Protein AF-A0A7S2JMA6-F1 (afdb_monomer_lite)

Organism: NCBI:txid77922

Secondary structure (DSSP, 8-state):
--PPP--------------HHHHHHHHS-HHHHHHHHHHSTT--GGG-TT--HHHHHHHHHHHS--------EE-PPPSEES-EEEEETTEEEEEEEEETT-TT--EEEEEEEETTTTEEEESS--S--

Radius of gyration: 26.28 Å; chains: 1; bounding box: 48×72×76 Å

Sequence (129 aa):
FIRPLGRRKRRSQRDNQVSPAMAGWNELPEDLTVFILKRLESYDLSKLKYVSRRWRRLAQLAETRYFFPVDCSGQGPSPRTGHTVTACGDEILVFGGSPSHSFSTYLDDTYVLDTMNLLQYVGERRPFR

Foldseek 3Di:
DDDDDDPPPDPPPPPPPPDPVCVVVVVDDLVVLLVVLLVPPDDPPVPPPDDDPSNVVSNVVNVDDDDDDDDADEDADAAFPPWDWDDDVQKIKIAWGGHPVDRPDIGGWIKIQRNVRSYIDTDPDDPDD

pLDDT: mean 72.98, std 18.24, range [33.75, 96.81]

Structure (mmCIF, N/CA/C/O backbone):
data_AF-A0A7S2JMA6-F1
#
_entry.id   AF-A0A7S2JMA6-F1
#
loop_
_atom_site.group_PDB
_atom_site.id
_atom_site.type_symbol
_atom_site.label_atom_id
_atom_site.label_alt_id
_atom_site.label_comp_id
_atom_site.label_asym_id
_atom_site.label_entity_id
_atom_site.label_seq_id
_atom_site.pdbx_PDB_ins_code
_atom_site.Cartn_x
_atom_site.Cartn_y
_atom_site.Cartn_z
_atom_site.occupancy
_atom_site.B_iso_or_equiv
_atom_site.auth_seq_id
_atom_site.auth_comp_id
_atom_site.auth_asym_id
_atom_site.auth_atom_id
_atom_site.pdbx_PDB_model_num
ATOM 1 N N . PHE A 1 1 ? -20.828 49.882 60.764 1.00 41.25 1 PHE A N 1
ATOM 2 C CA . PHE A 1 1 ? -19.851 49.122 59.958 1.00 41.25 1 PHE A CA 1
ATOM 3 C C . PHE A 1 1 ? -19.813 47.667 60.413 1.00 41.25 1 PHE A C 1
ATOM 5 O O . PHE A 1 1 ? -19.004 47.352 61.265 1.00 41.25 1 PHE A O 1
ATOM 12 N N . ILE A 1 2 ? -20.669 46.785 59.881 1.00 35.78 2 ILE A N 1
ATOM 13 C CA . ILE A 1 2 ? -20.471 45.321 59.929 1.00 35.78 2 ILE A CA 1
ATOM 14 C C . ILE A 1 2 ? -21.114 44.751 58.652 1.00 35.78 2 ILE A C 1
ATOM 16 O O . ILE A 1 2 ? -22.317 44.895 58.454 1.00 35.78 2 ILE A O 1
ATOM 20 N N . ARG A 1 3 ? -20.315 44.173 57.745 1.00 33.75 3 ARG A N 1
ATOM 21 C CA . ARG A 1 3 ? -20.798 43.440 56.558 1.00 33.75 3 ARG A CA 1
ATOM 22 C C . ARG A 1 3 ? -20.973 41.958 56.926 1.00 33.75 3 ARG A C 1
ATOM 24 O O . ARG A 1 3 ? -20.043 41.414 57.521 1.00 33.75 3 ARG A O 1
ATOM 31 N N . PRO A 1 4 ? -22.061 41.265 56.542 1.00 37.56 4 PRO A N 1
ATOM 32 C CA . PRO A 1 4 ? -22.117 39.817 56.665 1.00 37.56 4 PRO A CA 1
ATOM 33 C C . PRO A 1 4 ? -21.343 39.133 55.529 1.00 37.56 4 PRO A C 1
ATOM 35 O O . PRO A 1 4 ? -21.361 39.556 54.372 1.00 37.56 4 PRO A O 1
ATOM 38 N N . LEU A 1 5 ? -20.655 38.060 55.911 1.00 43.97 5 LEU A N 1
ATOM 39 C CA . LEU A 1 5 ? -19.811 37.193 55.096 1.00 43.97 5 LEU A CA 1
ATOM 40 C C . LEU A 1 5 ? -20.571 36.582 53.909 1.00 43.97 5 LEU A C 1
ATOM 42 O O . LEU A 1 5 ? -21.618 35.953 54.062 1.00 43.97 5 LEU A O 1
ATOM 46 N N . GLY A 1 6 ? -19.992 36.717 52.715 1.00 40.34 6 GLY A N 1
ATOM 47 C CA . GLY A 1 6 ? -20.483 36.077 51.502 1.00 40.34 6 GLY A CA 1
ATOM 48 C C . GLY A 1 6 ? -20.409 34.552 51.597 1.00 40.34 6 GLY A C 1
ATOM 49 O O . GLY A 1 6 ? -19.328 33.965 51.570 1.00 40.34 6 GLY A O 1
ATOM 50 N N . ARG A 1 7 ? -21.570 33.890 51.619 1.00 47.53 7 ARG A N 1
ATOM 51 C CA . ARG A 1 7 ? -21.691 32.465 51.284 1.00 47.53 7 ARG A CA 1
ATOM 52 C C . ARG A 1 7 ? -21.409 32.287 49.791 1.00 47.53 7 ARG A C 1
ATOM 54 O O . ARG A 1 7 ? -22.311 32.339 48.957 1.00 47.53 7 ARG A O 1
ATOM 61 N N . ARG A 1 8 ? -20.143 32.057 49.440 1.00 43.00 8 ARG A N 1
ATOM 62 C CA . ARG A 1 8 ? -19.762 31.567 48.110 1.00 43.00 8 ARG A CA 1
ATOM 63 C C . ARG A 1 8 ? -20.261 30.122 47.998 1.00 43.00 8 ARG A C 1
ATOM 65 O O . ARG A 1 8 ? -19.711 29.221 48.626 1.00 43.00 8 ARG A O 1
ATOM 72 N N . LYS A 1 9 ? -21.346 29.916 47.241 1.00 45.22 9 LYS A N 1
ATOM 73 C CA . LYS A 1 9 ? -21.857 28.590 46.864 1.00 45.22 9 LYS A CA 1
ATOM 74 C C . LYS A 1 9 ? -20.690 27.762 46.321 1.00 45.22 9 LYS A C 1
ATOM 76 O O . LYS A 1 9 ? -20.123 28.113 45.287 1.00 45.22 9 LYS A O 1
ATOM 81 N N . ARG A 1 10 ? -20.342 26.674 47.018 1.00 38.34 10 ARG A N 1
ATOM 82 C CA . ARG A 1 10 ? -19.492 25.615 46.468 1.00 38.34 10 ARG A CA 1
ATOM 83 C C . ARG A 1 10 ? -20.134 25.180 45.158 1.00 38.34 10 ARG A C 1
ATOM 85 O O . ARG A 1 10 ? -21.269 24.708 45.140 1.00 38.34 10 ARG A O 1
ATOM 92 N N . ARG A 1 11 ? -19.428 25.434 44.058 1.00 37.41 11 ARG A N 1
ATOM 93 C CA . ARG A 1 11 ? -19.770 24.922 42.737 1.00 37.41 11 ARG A CA 1
ATOM 94 C C . ARG A 1 11 ? -19.800 23.405 42.904 1.00 37.41 11 ARG A C 1
ATOM 96 O O . ARG A 1 11 ? -18.765 22.812 43.182 1.00 37.41 11 ARG A O 1
ATOM 103 N N . SER A 1 12 ? -20.995 22.821 42.852 1.00 41.09 12 SER A N 1
ATOM 104 C CA . SER A 1 12 ? -21.170 21.377 42.756 1.00 41.09 12 SER A CA 1
ATOM 105 C C . SER A 1 12 ? -20.364 20.938 41.541 1.00 41.09 12 SER A C 1
ATOM 107 O O . SER A 1 12 ? -20.699 21.258 40.398 1.00 41.09 12 SER A O 1
ATOM 109 N N . GLN A 1 13 ? -19.235 20.302 41.833 1.00 41.66 13 GLN A N 1
ATOM 110 C CA . GLN A 1 13 ? -18.473 19.490 40.913 1.00 41.66 13 GLN A CA 1
ATOM 111 C C . GLN A 1 13 ? -19.434 18.358 40.546 1.00 41.66 13 GLN A C 1
ATOM 113 O O . GLN A 1 13 ? -19.592 17.383 41.271 1.00 41.66 13 GLN A O 1
ATOM 118 N N . ARG A 1 14 ? -20.231 18.573 39.494 1.00 39.41 14 ARG A N 1
ATOM 119 C CA . ARG A 1 14 ? -20.851 17.463 38.784 1.00 39.41 14 ARG A CA 1
ATOM 120 C C . ARG A 1 14 ? -19.687 16.777 38.106 1.00 39.41 14 ARG A C 1
ATOM 122 O O . ARG A 1 14 ? -19.277 17.182 37.020 1.00 39.41 14 ARG A O 1
ATOM 129 N N . ASP A 1 15 ? -19.105 15.832 38.830 1.00 41.16 15 ASP A N 1
ATOM 130 C CA . ASP A 1 15 ? -18.177 14.872 38.280 1.00 41.16 15 ASP A CA 1
ATOM 131 C C . ASP A 1 15 ? -18.897 14.224 37.103 1.00 41.16 15 ASP A C 1
ATOM 133 O O . ASP A 1 15 ? -19.846 13.456 37.257 1.00 41.16 15 ASP A O 1
ATOM 137 N N . ASN A 1 16 ? -18.480 14.619 35.903 1.00 46.97 16 ASN A N 1
ATOM 138 C CA . ASN A 1 16 ? -18.741 13.875 34.688 1.00 46.97 16 ASN A CA 1
ATOM 139 C C . ASN A 1 16 ? -17.945 12.577 34.848 1.00 46.97 16 ASN A C 1
ATOM 141 O O . ASN A 1 16 ? -16.835 12.449 34.332 1.00 46.97 16 ASN A O 1
ATOM 145 N N . GLN A 1 17 ? -18.468 11.647 35.648 1.00 49.38 17 GLN A N 1
ATOM 146 C CA . GLN A 1 17 ? -17.935 10.300 35.720 1.00 49.38 17 GLN A CA 1
ATOM 147 C C . GLN A 1 17 ? -18.233 9.655 34.372 1.00 49.38 17 GLN A C 1
ATOM 149 O O . GLN A 1 17 ? -19.307 9.109 34.126 1.00 49.38 17 GLN A O 1
ATOM 154 N N . VAL A 1 18 ? -17.288 9.818 33.449 1.00 53.06 18 VAL A N 1
ATOM 155 C CA . VAL A 1 18 ? -17.217 9.024 32.231 1.00 53.06 18 VAL A CA 1
ATOM 156 C C . VAL A 1 18 ? -17.177 7.577 32.704 1.00 53.06 18 VAL A C 1
ATOM 158 O O . VAL A 1 18 ? -16.300 7.216 33.486 1.00 53.06 18 VAL A O 1
ATOM 161 N N . SER A 1 19 ? -18.168 6.773 32.307 1.00 55.06 19 SER A N 1
ATOM 162 C CA . SER A 1 19 ? -18.249 5.377 32.743 1.00 55.06 19 SER A CA 1
ATOM 163 C C . SER A 1 19 ? -16.910 4.675 32.465 1.00 55.06 19 SER A C 1
ATOM 165 O O . SER A 1 19 ? -16.343 4.933 31.399 1.00 55.06 19 SER A O 1
ATOM 167 N N . PRO A 1 20 ? -16.429 3.768 33.333 1.00 55.25 20 PRO A N 1
ATOM 168 C CA . PRO A 1 20 ? -15.135 3.100 33.159 1.00 55.25 20 PRO A CA 1
ATOM 169 C C . PRO A 1 20 ? -14.977 2.429 31.788 1.00 55.25 20 PRO A C 1
ATOM 171 O O . PRO A 1 20 ? -13.901 2.453 31.203 1.00 55.25 20 PRO A O 1
ATOM 174 N N . ALA A 1 21 ? -16.080 1.926 31.222 1.00 55.91 21 ALA A N 1
ATOM 175 C CA . ALA A 1 21 ? -16.108 1.364 29.876 1.00 55.91 21 ALA A CA 1
ATOM 176 C C . ALA A 1 21 ? -15.681 2.376 28.798 1.00 55.91 21 ALA A C 1
ATOM 178 O O . ALA A 1 21 ? -14.953 2.019 27.884 1.00 55.91 21 ALA A O 1
ATOM 179 N N . MET A 1 22 ? -16.084 3.646 28.915 1.00 52.56 22 MET A N 1
ATOM 180 C CA . MET A 1 22 ? -15.760 4.722 27.968 1.00 52.56 22 MET A CA 1
ATOM 181 C C . MET A 1 22 ? -14.338 5.286 28.126 1.00 52.56 22 MET A C 1
ATOM 183 O O . MET A 1 22 ? -13.902 6.040 27.255 1.00 52.56 22 MET A O 1
ATOM 187 N N . ALA A 1 23 ? -13.617 4.951 29.203 1.00 60.25 23 ALA A N 1
ATOM 188 C CA . ALA A 1 23 ? -12.231 5.382 29.387 1.00 60.25 23 ALA A CA 1
ATOM 189 C C . ALA A 1 23 ? -11.314 4.739 28.334 1.00 60.25 23 ALA A C 1
ATOM 191 O O . ALA A 1 23 ? -10.668 5.465 27.582 1.00 60.25 23 ALA A O 1
ATOM 192 N N . GLY A 1 24 ? -11.384 3.412 28.165 1.00 66.06 24 G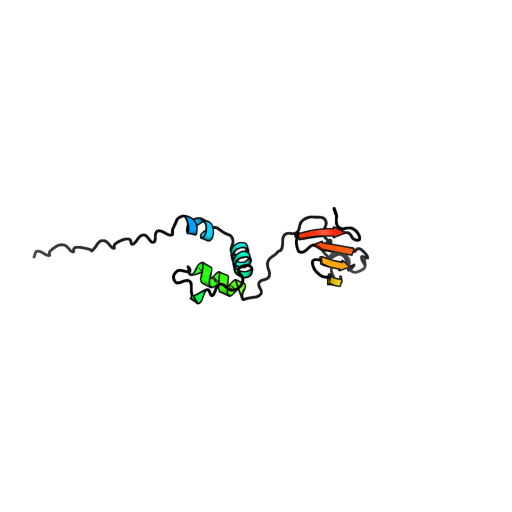LY A N 1
ATOM 193 C CA . GLY A 1 24 ? -10.576 2.696 27.166 1.00 66.06 24 GLY A CA 1
ATOM 194 C C . GLY A 1 24 ? -10.872 3.122 25.722 1.00 66.06 24 GLY A C 1
ATOM 195 O O . GLY A 1 24 ? -9.972 3.255 24.900 1.00 66.06 24 GLY A O 1
ATOM 196 N N . TRP A 1 25 ? -12.127 3.462 25.420 1.00 64.94 25 TRP A N 1
ATOM 197 C CA . TRP A 1 25 ? -12.523 4.008 24.116 1.00 64.94 25 TRP A CA 1
ATOM 198 C C . TRP A 1 25 ? -11.896 5.378 23.813 1.00 64.94 25 TRP A C 1
ATOM 200 O O . TRP A 1 25 ? -11.674 5.714 22.651 1.00 64.94 25 TRP A O 1
ATOM 210 N N . ASN A 1 26 ? -11.602 6.184 24.838 1.00 69.00 26 ASN A N 1
ATOM 211 C CA . ASN A 1 26 ? -10.935 7.473 24.658 1.00 69.00 26 ASN A CA 1
ATOM 212 C C . ASN A 1 26 ? -9.406 7.355 24.542 1.00 69.00 26 ASN A C 1
ATOM 214 O O . ASN A 1 26 ? -8.778 8.338 24.153 1.00 69.00 26 ASN A O 1
ATOM 218 N N . GLU A 1 27 ? -8.833 6.187 24.826 1.00 75.06 27 GLU A N 1
ATOM 219 C CA . GLU A 1 27 ? -7.393 5.910 24.729 1.00 75.06 27 GLU A CA 1
ATOM 220 C C . GLU A 1 27 ? -6.995 5.314 23.370 1.00 75.06 27 GLU A C 1
ATOM 222 O O . GLU A 1 27 ? -5.824 5.358 23.000 1.00 75.06 27 GLU A O 1
ATOM 227 N N . LEU A 1 28 ? -7.961 4.816 22.589 1.00 75.50 28 LEU A N 1
ATOM 228 C CA . LEU A 1 28 ? -7.702 4.299 21.246 1.00 75.50 28 LEU A CA 1
ATOM 229 C C . LEU A 1 28 ? -7.159 5.394 20.310 1.00 75.50 28 LEU A C 1
ATOM 231 O O . LEU A 1 28 ? -7.728 6.494 20.277 1.00 75.50 28 LEU A O 1
ATOM 235 N N . PRO A 1 29 ? -6.125 5.094 19.502 1.00 79.00 29 PRO A N 1
ATOM 236 C CA . PRO A 1 29 ? -5.704 5.915 18.371 1.00 79.00 29 PRO A CA 1
ATOM 237 C C . PRO A 1 29 ? -6.867 6.309 17.437 1.00 79.00 29 PRO A C 1
ATOM 239 O O . PRO A 1 29 ? -7.880 5.609 17.316 1.00 79.00 29 PRO A O 1
ATOM 242 N N . GLU A 1 30 ? -6.763 7.491 16.820 1.00 72.88 30 GLU A N 1
ATOM 243 C CA . GLU A 1 30 ? -7.842 8.072 16.004 1.00 72.88 30 GLU A CA 1
ATOM 244 C C . GLU A 1 30 ? -8.154 7.241 14.750 1.00 72.88 30 GLU A C 1
ATOM 246 O O . GLU A 1 30 ? -9.320 7.068 14.403 1.00 72.88 30 GLU A O 1
ATOM 251 N N . ASP A 1 31 ? -7.129 6.680 14.123 1.00 69.06 31 ASP A N 1
ATOM 252 C CA . ASP A 1 31 ? -7.180 5.789 12.963 1.00 69.06 31 ASP A CA 1
ATOM 253 C C . ASP A 1 31 ? -7.932 4.484 13.254 1.00 69.06 31 ASP A C 1
ATOM 255 O O . ASP A 1 31 ? -8.857 4.137 12.517 1.00 69.06 31 ASP A O 1
ATOM 259 N N . LEU A 1 32 ? -7.629 3.812 14.370 1.00 72.38 32 LEU A N 1
ATOM 260 C CA . LEU A 1 32 ? -8.362 2.613 14.795 1.00 72.38 32 LEU A CA 1
ATOM 261 C C . LEU A 1 32 ? -9.823 2.931 15.114 1.00 72.38 32 LEU A C 1
ATOM 263 O O . LEU A 1 32 ? -10.726 2.164 14.779 1.00 72.38 32 LEU A O 1
ATOM 267 N N . THR A 1 33 ? -10.074 4.094 15.715 1.00 75.94 33 THR A N 1
ATOM 268 C CA . THR A 1 33 ? -11.440 4.538 16.008 1.00 75.94 33 THR A CA 1
ATOM 269 C C . THR A 1 33 ? -12.225 4.788 14.718 1.00 75.94 33 THR A C 1
ATOM 271 O O . THR A 1 33 ? -13.363 4.338 14.593 1.00 75.94 33 THR A O 1
ATOM 274 N N . VAL A 1 34 ? -11.620 5.454 13.730 1.00 72.44 34 VAL A N 1
ATOM 275 C CA . VAL A 1 34 ? -12.224 5.685 12.407 1.00 72.44 34 VAL A CA 1
ATOM 276 C C . VAL A 1 34 ? -12.452 4.369 11.662 1.00 72.44 34 VAL A C 1
ATOM 278 O O . VAL A 1 34 ? -13.512 4.190 11.064 1.00 72.44 34 VAL A O 1
ATOM 281 N N . PHE A 1 35 ? -11.503 3.433 11.723 1.00 70.69 35 PHE A N 1
ATOM 282 C CA . PHE A 1 35 ? -11.637 2.108 11.120 1.00 70.69 35 PHE A CA 1
ATOM 283 C C . PHE A 1 35 ? -12.838 1.343 11.692 1.00 70.69 35 PHE A C 1
ATOM 285 O O . PHE A 1 35 ? -13.668 0.836 10.935 1.00 70.69 35 PHE A O 1
ATOM 292 N N . ILE A 1 36 ? -12.981 1.326 13.021 1.00 75.88 36 ILE A N 1
ATOM 293 C CA . ILE A 1 36 ? -14.131 0.715 13.701 1.00 75.88 36 ILE A CA 1
ATOM 294 C C . ILE A 1 36 ? -15.430 1.415 13.286 1.00 75.88 36 ILE A C 1
ATOM 296 O O . ILE A 1 36 ? -16.391 0.742 12.918 1.00 75.88 36 ILE A O 1
ATOM 300 N N . LEU A 1 37 ? -15.458 2.753 13.284 1.00 74.25 37 LEU A N 1
ATOM 301 C CA . LEU A 1 37 ? -16.639 3.527 12.886 1.00 74.25 37 LEU A CA 1
ATOM 302 C C . LEU A 1 37 ? -17.068 3.247 11.439 1.00 74.25 37 LEU A C 1
ATOM 304 O O . LEU A 1 37 ? -18.263 3.144 11.185 1.00 74.25 37 LEU A O 1
ATOM 308 N N . LYS A 1 38 ? -16.123 3.067 10.507 1.00 68.62 38 LYS A N 1
ATOM 309 C CA . LYS A 1 38 ? -16.420 2.690 9.113 1.00 68.62 38 LYS A CA 1
ATOM 310 C C . LYS A 1 38 ? -16.989 1.280 8.969 1.00 68.62 38 LYS A C 1
ATOM 312 O O . LYS A 1 38 ? -17.705 1.019 8.008 1.00 68.62 38 LYS A O 1
ATOM 317 N N . ARG A 1 39 ? -16.643 0.371 9.883 1.00 72.69 39 ARG A N 1
ATOM 318 C CA . ARG A 1 39 ? -17.056 -1.039 9.837 1.00 72.69 39 ARG A CA 1
ATOM 319 C C . ARG A 1 39 ? -18.391 -1.297 10.536 1.00 72.69 39 ARG A C 1
ATOM 321 O O . ARG A 1 39 ? -18.992 -2.346 10.335 1.00 72.69 39 ARG A O 1
ATOM 328 N N . LEU A 1 40 ? -18.867 -0.342 11.333 1.00 71.56 40 LEU A N 1
ATOM 329 C CA . LEU A 1 40 ? -20.227 -0.336 11.856 1.00 71.56 40 LEU A CA 1
ATOM 330 C C . LEU A 1 40 ? -21.172 0.125 10.743 1.00 71.56 40 LEU A C 1
ATOM 332 O O . LEU A 1 40 ? -21.372 1.321 10.538 1.00 71.56 40 LEU A O 1
ATOM 336 N N . GLU A 1 41 ? -21.746 -0.830 10.012 1.00 59.03 41 GLU A N 1
ATOM 337 C CA . GLU A 1 41 ? -22.776 -0.559 9.010 1.00 59.03 41 GLU A CA 1
ATOM 338 C C . GLU A 1 41 ? -23.931 0.235 9.645 1.00 59.03 41 GLU A C 1
ATOM 340 O O . GLU A 1 41 ? -24.750 -0.287 10.399 1.00 59.03 41 GLU A O 1
ATOM 345 N N . SER A 1 42 ? -24.014 1.525 9.313 1.00 57.88 42 SER A N 1
ATOM 346 C CA . SER A 1 42 ? -25.194 2.378 9.505 1.00 57.88 42 SER A CA 1
ATOM 347 C C . SER A 1 42 ? -25.673 2.626 10.946 1.00 57.88 42 SER A C 1
ATOM 349 O O . SER A 1 42 ? -26.876 2.663 11.208 1.00 57.88 42 SER A O 1
ATOM 351 N N . TYR A 1 43 ? -24.776 2.910 11.895 1.00 55.94 43 TYR A N 1
ATOM 352 C CA . TYR A 1 43 ? -25.234 3.591 13.112 1.00 55.94 43 TYR A CA 1
ATOM 353 C C . TYR A 1 43 ? -25.368 5.091 12.862 1.00 55.94 43 TYR A C 1
ATOM 355 O O . TYR A 1 43 ? -24.384 5.815 12.748 1.00 55.94 43 TYR A O 1
ATOM 363 N N . ASP A 1 44 ? -26.614 5.560 12.790 1.00 63.53 44 ASP A N 1
ATOM 364 C CA . ASP A 1 44 ? -26.932 6.983 12.727 1.00 63.53 44 ASP A CA 1
ATOM 365 C C . ASP A 1 44 ? -26.436 7.681 14.002 1.00 63.53 44 ASP A C 1
ATOM 367 O O . ASP A 1 44 ? -27.048 7.621 15.073 1.00 63.53 44 ASP A O 1
ATOM 371 N N . LEU A 1 45 ? -25.292 8.348 13.875 1.00 60.06 45 LEU A N 1
ATOM 372 C CA . LEU A 1 45 ? -24.612 9.053 14.956 1.00 60.06 45 LEU A CA 1
ATOM 373 C C . LEU A 1 45 ? -25.454 10.188 15.539 1.00 60.06 45 LEU A C 1
ATOM 375 O O . LEU A 1 45 ? -25.210 10.603 16.675 1.00 60.06 45 LEU A O 1
ATOM 379 N N . SER A 1 46 ? -26.462 10.669 14.802 1.00 57.97 46 SER A N 1
ATOM 380 C CA . SER A 1 46 ? -27.416 11.655 15.310 1.00 57.97 46 SER A CA 1
ATOM 381 C C . SER A 1 46 ? -28.315 11.083 16.416 1.00 57.97 46 SER A C 1
ATOM 383 O O . SER A 1 46 ? -28.804 11.834 17.262 1.00 57.97 46 SER A O 1
ATOM 385 N N . LYS A 1 47 ? -28.468 9.750 16.484 1.00 58.88 47 LYS A N 1
ATOM 386 C CA . LYS A 1 47 ? -29.269 9.055 17.508 1.00 58.88 47 LYS A CA 1
ATOM 387 C C . LYS A 1 47 ? -28.532 8.859 18.831 1.00 58.88 47 LYS A C 1
ATOM 389 O O . LYS A 1 47 ? -29.162 8.579 19.852 1.00 58.88 47 LYS A O 1
ATOM 394 N N . LEU A 1 48 ? -27.212 9.030 18.859 1.00 58.09 48 LEU A N 1
ATOM 395 C CA . LEU A 1 48 ? -26.433 8.912 20.086 1.00 58.09 48 LEU A CA 1
ATOM 396 C C . LEU A 1 48 ? -26.454 10.253 20.848 1.00 58.09 48 LEU A C 1
ATOM 398 O O . LEU A 1 48 ? -25.690 11.179 20.577 1.00 58.09 48 LEU A O 1
ATOM 402 N N . LYS A 1 49 ? -27.326 10.352 21.860 1.00 54.31 49 LYS A N 1
ATOM 403 C CA . LYS A 1 49 ? -27.508 11.560 22.699 1.00 54.31 49 LYS A CA 1
ATOM 404 C C . LYS A 1 49 ? -26.250 12.028 23.450 1.00 54.31 49 LYS A C 1
ATOM 406 O O . LYS A 1 49 ? -26.208 13.174 23.891 1.00 54.31 49 LYS A O 1
ATOM 411 N N . TYR A 1 50 ? -25.235 11.173 23.594 1.00 53.75 50 TYR A N 1
ATOM 412 C CA . TYR A 1 50 ? -24.063 11.423 24.443 1.00 53.75 50 TYR A CA 1
ATOM 413 C C . TYR A 1 50 ? -22.735 11.076 23.759 1.00 53.75 50 TYR A C 1
ATOM 415 O O . TYR A 1 50 ? -21.839 10.500 24.369 1.00 53.75 50 TYR A O 1
ATOM 423 N N . VAL A 1 51 ? -22.583 11.442 22.486 1.00 63.25 51 VAL A N 1
ATOM 424 C CA . VAL A 1 51 ? -21.293 11.323 21.788 1.00 63.25 51 VAL A CA 1
ATOM 425 C C . VAL A 1 51 ? -20.386 12.485 22.178 1.00 63.25 51 VAL A C 1
ATOM 427 O O . VAL A 1 51 ? -20.764 13.657 22.054 1.00 63.25 51 VAL A O 1
ATOM 430 N N . SER A 1 52 ? -19.176 12.180 22.647 1.00 69.94 52 SER A N 1
ATOM 431 C CA . SER A 1 52 ? -18.198 13.215 22.986 1.00 69.94 52 SER A CA 1
ATOM 432 C C . SER A 1 52 ? -17.755 13.987 21.730 1.00 69.94 52 SER A C 1
ATOM 434 O O . SER A 1 52 ? -17.864 13.508 20.600 1.00 69.94 52 SER A O 1
ATOM 436 N N . ARG A 1 53 ? -17.244 15.217 21.901 1.00 71.25 53 ARG A N 1
ATOM 437 C CA . ARG A 1 53 ? -16.806 16.062 20.767 1.00 71.25 53 ARG A CA 1
ATOM 438 C C . ARG A 1 53 ? -15.765 15.365 19.883 1.00 71.25 53 ARG A C 1
ATOM 440 O O . ARG A 1 53 ? -15.795 15.540 18.670 1.00 71.25 53 ARG A O 1
ATOM 447 N N . ARG A 1 54 ? -14.890 14.561 20.498 1.00 74.88 54 ARG A N 1
ATOM 448 C CA . ARG A 1 54 ? -13.874 13.752 19.814 1.00 74.88 54 ARG A CA 1
ATOM 449 C C . ARG A 1 54 ? -14.517 12.771 18.836 1.00 74.88 54 ARG A C 1
ATOM 451 O O . ARG A 1 54 ? -14.162 12.755 17.668 1.00 74.88 54 ARG A O 1
ATOM 458 N N . TRP A 1 55 ? -15.517 12.029 19.293 1.00 71.81 55 TRP A N 1
ATOM 459 C CA . TRP A 1 55 ? -16.209 11.026 18.487 1.00 71.81 55 TRP A CA 1
ATOM 460 C C . TRP A 1 55 ? -17.016 11.640 17.340 1.00 71.81 55 TRP A C 1
ATOM 462 O O . TRP A 1 55 ? -17.021 11.094 16.244 1.00 71.81 55 TRP A O 1
ATOM 472 N N . ARG A 1 56 ? -17.626 12.816 17.544 1.00 70.94 56 ARG A N 1
ATOM 473 C CA . ARG A 1 56 ? -18.303 13.545 16.456 1.00 70.94 56 ARG A CA 1
ATOM 474 C C . ARG A 1 56 ? -17.321 13.996 15.372 1.00 70.94 56 ARG A C 1
ATOM 476 O O . ARG A 1 56 ? -17.637 13.898 14.193 1.00 70.94 56 ARG A O 1
ATOM 483 N N . ARG A 1 57 ? -16.127 14.453 15.770 1.00 74.38 57 ARG A N 1
ATOM 484 C CA . ARG A 1 57 ? -15.046 14.769 14.829 1.00 74.38 57 ARG A CA 1
ATOM 485 C C . ARG A 1 57 ? -14.624 13.510 14.075 1.00 74.38 57 ARG A C 1
ATOM 487 O O . ARG A 1 57 ? -14.669 13.524 12.860 1.00 74.38 57 ARG A O 1
ATOM 494 N N . LEU A 1 58 ? -14.290 12.425 14.775 1.00 70.88 58 LEU A N 1
ATOM 495 C CA . LEU A 1 58 ? -13.816 11.173 14.167 1.00 70.88 58 LEU A CA 1
ATOM 496 C C . LEU A 1 58 ? -14.832 10.534 13.219 1.00 70.88 58 LEU A C 1
ATOM 498 O O . LEU A 1 58 ? -14.454 10.028 12.175 1.00 70.88 58 LEU A O 1
ATOM 502 N N . ALA A 1 59 ? -16.118 10.613 13.533 1.00 68.44 59 ALA A N 1
ATOM 503 C CA . ALA A 1 59 ? -17.179 10.207 12.626 1.00 68.44 59 ALA A CA 1
ATOM 504 C C . ALA A 1 59 ? -17.202 11.007 11.319 1.00 68.44 59 ALA A C 1
ATOM 506 O O . ALA A 1 59 ? -17.270 10.436 10.237 1.00 68.44 59 ALA A O 1
ATOM 507 N N . GLN A 1 60 ? -17.098 12.330 11.414 1.00 67.12 60 GLN A N 1
ATOM 508 C CA . GLN A 1 60 ? -17.015 13.178 10.232 1.00 67.12 60 GLN A CA 1
ATOM 509 C C . GLN A 1 60 ? -15.708 12.938 9.469 1.00 67.12 60 GLN A C 1
ATOM 511 O O . GLN A 1 60 ? -15.679 13.041 8.247 1.00 67.12 60 GLN A O 1
ATOM 516 N N . LEU A 1 61 ? -14.642 12.554 10.186 1.00 65.38 61 LEU A N 1
ATOM 517 C CA . LEU A 1 61 ? -13.407 12.106 9.564 1.00 65.38 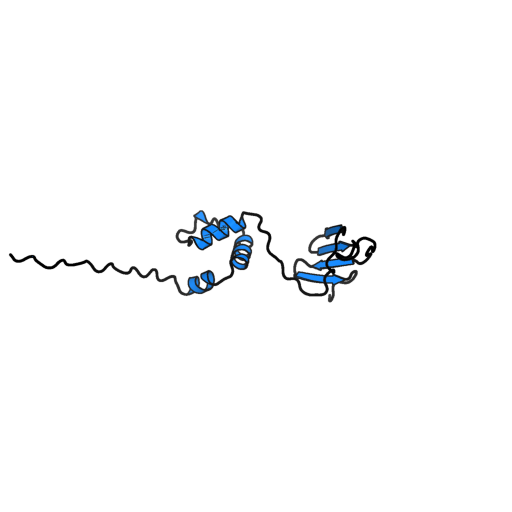61 LEU A CA 1
ATOM 518 C C . LEU A 1 61 ? -13.576 10.749 8.854 1.00 65.38 61 LEU A C 1
ATOM 520 O O . LEU A 1 61 ? -12.960 10.505 7.826 1.00 65.38 61 LEU A O 1
ATOM 524 N N . ALA A 1 62 ? -14.420 9.857 9.369 1.00 63.41 62 ALA A N 1
ATOM 525 C CA . ALA A 1 62 ? -14.733 8.597 8.706 1.00 63.41 62 ALA A CA 1
ATOM 526 C C . ALA A 1 62 ? -15.458 8.823 7.367 1.00 63.41 62 ALA A C 1
ATOM 528 O O . ALA A 1 62 ? -15.255 8.061 6.424 1.00 63.41 62 ALA A O 1
ATOM 529 N N . GLU A 1 63 ? -16.251 9.884 7.248 1.00 63.56 63 GLU A N 1
ATOM 530 C CA . GLU A 1 63 ? -16.922 10.251 5.996 1.00 63.56 63 GLU A CA 1
ATOM 531 C C . GLU A 1 63 ? -15.962 10.870 4.964 1.00 63.56 63 GLU A C 1
ATOM 533 O O . GLU A 1 63 ? -16.172 10.728 3.757 1.00 63.56 63 GLU A O 1
ATOM 538 N N . THR A 1 64 ? -14.872 11.508 5.401 1.00 59.16 64 THR A N 1
ATOM 539 C CA . THR A 1 64 ? -13.844 12.050 4.506 1.00 59.16 64 THR A CA 1
ATOM 540 C C . THR A 1 64 ? -12.761 11.013 4.162 1.00 59.16 64 THR A C 1
ATOM 542 O O . THR A 1 64 ? -12.381 10.136 4.940 1.00 59.16 64 THR A O 1
ATOM 545 N N . ARG A 1 65 ? -12.258 11.066 2.921 1.00 60.53 65 ARG A N 1
ATOM 546 C CA . ARG A 1 65 ? -11.187 10.178 2.437 1.00 60.53 65 ARG A CA 1
ATOM 547 C C . ARG A 1 65 ? -9.843 10.592 3.043 1.00 60.53 65 ARG A C 1
ATOM 549 O O . ARG A 1 65 ? -9.109 11.367 2.437 1.00 60.53 65 ARG A O 1
ATOM 556 N N . TYR A 1 66 ? -9.529 10.091 4.234 1.00 64.19 66 TYR A N 1
ATOM 557 C CA . TYR A 1 66 ? -8.171 10.177 4.776 1.00 64.19 66 TYR A CA 1
ATOM 558 C C . TYR A 1 66 ? -7.247 9.157 4.134 1.00 64.19 66 TYR A C 1
ATOM 560 O O . TYR A 1 66 ? -7.645 8.027 3.856 1.00 64.19 66 TYR A O 1
ATOM 568 N N . PHE A 1 67 ? -5.998 9.576 3.974 1.00 64.94 67 PHE A N 1
ATOM 569 C CA . PHE A 1 67 ? -4.872 8.698 3.720 1.00 64.94 67 PHE A CA 1
ATOM 570 C C . PHE A 1 67 ? -4.200 8.418 5.057 1.00 64.94 67 PHE A C 1
ATOM 572 O O . PHE A 1 67 ? -3.843 9.347 5.782 1.00 64.94 67 PHE A O 1
ATOM 579 N N . PHE A 1 68 ? -4.049 7.145 5.379 1.00 73.25 68 PHE A N 1
ATOM 580 C CA . PHE A 1 68 ? -3.255 6.685 6.504 1.00 73.25 68 PHE A CA 1
ATOM 581 C C . PHE A 1 68 ? -2.248 5.663 5.977 1.00 73.25 68 PHE A C 1
ATOM 583 O O . PHE A 1 68 ? -2.557 4.947 5.018 1.00 73.25 68 PHE A O 1
ATOM 590 N N . PRO A 1 69 ? -1.034 5.622 6.546 1.00 75.25 69 PRO A N 1
ATOM 591 C CA . PRO A 1 69 ? -0.099 4.556 6.240 1.00 75.25 69 PRO A CA 1
ATOM 592 C C . PRO A 1 69 ? -0.726 3.220 6.651 1.00 75.25 69 PRO A C 1
ATOM 594 O O . PRO A 1 69 ? -1.344 3.116 7.710 1.00 75.25 69 PRO A O 1
ATOM 597 N N . VAL A 1 70 ? -0.601 2.218 5.786 1.00 80.31 70 VAL A N 1
ATOM 598 C CA . VAL A 1 70 ? -1.025 0.849 6.079 1.00 80.31 70 VAL A CA 1
ATOM 599 C C . VAL A 1 70 ? 0.231 0.028 6.301 1.00 80.31 70 VAL A C 1
ATOM 601 O O . VAL A 1 70 ? 1.005 -0.183 5.365 1.00 80.31 70 VAL A O 1
ATOM 604 N N . ASP A 1 71 ? 0.421 -0.433 7.532 1.00 85.69 71 ASP A N 1
ATOM 605 C CA . ASP A 1 71 ? 1.506 -1.350 7.850 1.00 85.69 71 ASP A CA 1
ATOM 606 C C . ASP A 1 71 ? 1.192 -2.716 7.243 1.00 85.69 71 ASP A C 1
ATOM 608 O O . ASP A 1 71 ? 0.179 -3.345 7.550 1.00 85.69 71 ASP A O 1
ATOM 612 N N . CYS A 1 72 ? 2.065 -3.157 6.346 1.00 88.12 72 CYS A N 1
ATOM 613 C CA . CYS A 1 72 ? 1.971 -4.460 5.710 1.00 88.12 72 CYS A CA 1
ATOM 614 C C . CYS A 1 72 ? 3.144 -5.33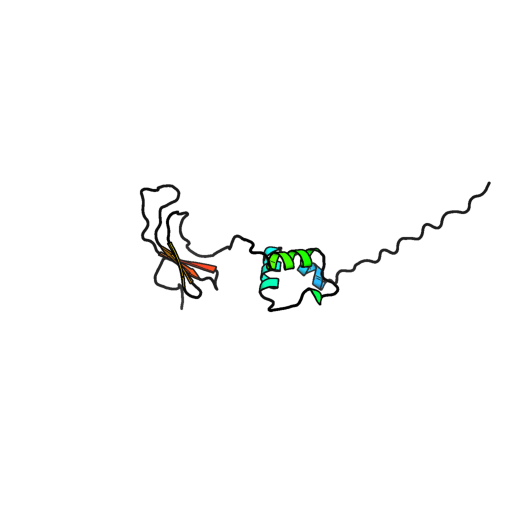0 6.152 1.00 88.12 72 CYS A C 1
ATOM 616 O O . CYS A 1 72 ? 4.263 -4.849 6.336 1.00 88.12 72 CYS A O 1
ATOM 618 N N . SER A 1 73 ? 2.890 -6.625 6.280 1.00 90.38 73 SER A N 1
ATOM 619 C CA . SER A 1 73 ? 3.908 -7.627 6.589 1.00 90.38 73 SER A CA 1
ATOM 620 C C . SER A 1 73 ? 4.424 -8.305 5.314 1.00 90.38 73 SER A C 1
ATOM 622 O O . SER A 1 73 ? 3.807 -8.210 4.254 1.00 90.38 73 SER A O 1
ATOM 624 N N . GLY A 1 74 ? 5.551 -9.012 5.409 1.00 89.81 74 GLY A N 1
ATOM 625 C CA . GLY A 1 74 ? 6.113 -9.784 4.297 1.00 89.81 74 GLY A CA 1
ATOM 626 C C . GLY A 1 74 ? 7.127 -9.020 3.444 1.00 89.81 74 GLY A C 1
ATOM 627 O O . GLY A 1 74 ? 7.714 -8.028 3.879 1.00 89.81 74 GLY A O 1
ATOM 628 N N . GLN A 1 75 ? 7.382 -9.534 2.239 1.00 91.12 75 GLN A N 1
ATOM 629 C CA . GLN A 1 75 ? 8.406 -9.008 1.337 1.00 91.12 75 GLN A CA 1
ATOM 630 C C . GLN A 1 75 ? 7.759 -8.151 0.250 1.00 91.12 75 GLN A C 1
ATOM 632 O O . GLN A 1 75 ? 7.292 -8.654 -0.771 1.00 91.12 75 GLN A O 1
ATOM 637 N N . GLY A 1 76 ? 7.744 -6.846 0.502 1.00 91.75 76 GLY A N 1
ATOM 638 C CA . GLY A 1 76 ? 7.217 -5.846 -0.414 1.00 91.75 76 GLY A CA 1
ATOM 639 C C . GLY A 1 76 ? 8.168 -5.421 -1.529 1.00 91.75 76 GLY A C 1
ATOM 640 O O . GLY A 1 76 ? 9.370 -5.711 -1.475 1.00 91.75 76 GLY A O 1
ATOM 641 N N . PRO A 1 77 ? 7.651 -4.684 -2.527 1.00 93.94 77 PRO A N 1
ATOM 642 C CA . PRO A 1 77 ? 8.483 -4.033 -3.522 1.00 93.94 77 PRO A CA 1
ATOM 643 C C . PRO A 1 77 ? 9.396 -2.993 -2.870 1.00 93.94 77 PRO A C 1
ATOM 645 O O . PRO A 1 77 ? 9.010 -2.255 -1.964 1.00 93.94 77 PRO A O 1
ATOM 648 N N . SER A 1 78 ? 10.614 -2.881 -3.389 1.00 92.94 78 SER A N 1
ATOM 649 C CA . SER A 1 78 ? 11.489 -1.742 -3.108 1.00 92.94 78 SER A CA 1
ATOM 650 C C . SER A 1 78 ? 10.872 -0.417 -3.596 1.00 92.94 78 SER A C 1
ATOM 652 O O . SER A 1 78 ? 10.070 -0.431 -4.538 1.00 92.94 78 SER A O 1
ATOM 654 N N . PRO A 1 79 ? 11.269 0.741 -3.023 1.00 93.12 79 PRO A N 1
ATOM 655 C CA . PRO A 1 79 ? 10.854 2.053 -3.520 1.00 93.12 79 PRO A CA 1
ATOM 656 C C . PRO A 1 79 ? 11.148 2.221 -5.018 1.00 93.12 79 PRO A C 1
ATOM 658 O O . PRO A 1 79 ? 12.293 2.087 -5.464 1.00 93.12 79 PRO A O 1
ATOM 661 N N . ARG A 1 80 ? 10.105 2.517 -5.797 1.00 94.31 80 ARG A N 1
ATOM 662 C CA . ARG A 1 80 ? 10.145 2.500 -7.266 1.00 94.31 80 ARG A CA 1
ATOM 663 C C . ARG A 1 80 ? 9.161 3.481 -7.903 1.00 94.31 80 ARG A C 1
ATOM 665 O O . ARG A 1 80 ? 8.156 3.841 -7.293 1.00 94.31 80 ARG A O 1
ATOM 672 N N . THR A 1 81 ? 9.417 3.874 -9.148 1.00 93.81 81 THR A N 1
ATOM 673 C CA . THR A 1 81 ? 8.563 4.757 -9.965 1.00 93.81 81 THR A CA 1
ATOM 674 C C . THR A 1 81 ? 8.175 4.083 -11.281 1.00 93.81 81 THR A C 1
ATOM 676 O O . THR A 1 81 ? 8.773 3.084 -11.665 1.00 93.81 81 THR A O 1
ATOM 679 N N . GLY A 1 82 ? 7.137 4.584 -11.959 1.00 93.44 82 GLY A N 1
ATOM 680 C CA . GLY A 1 82 ? 6.730 4.072 -13.276 1.00 93.44 82 GLY A CA 1
ATOM 681 C C . GLY A 1 82 ? 6.237 2.618 -13.293 1.00 93.44 82 GLY A C 1
ATOM 682 O O . GLY A 1 82 ? 6.190 2.012 -14.356 1.00 93.44 82 GLY A O 1
ATOM 683 N N . HIS A 1 83 ? 5.899 2.052 -12.133 1.00 95.06 83 HIS A N 1
ATOM 684 C CA . HIS A 1 83 ? 5.318 0.718 -12.016 1.00 95.06 83 HIS A CA 1
ATOM 685 C C . HIS A 1 83 ? 3.813 0.761 -12.305 1.00 95.06 83 HIS A C 1
ATOM 687 O O . HIS A 1 83 ? 3.162 1.796 -12.131 1.00 95.06 83 HIS A O 1
ATOM 693 N N . THR A 1 84 ? 3.244 -0.372 -12.706 1.00 96.81 84 THR A N 1
ATOM 694 C CA . THR A 1 84 ? 1.791 -0.520 -12.864 1.00 96.81 84 THR A CA 1
ATOM 695 C C . THR A 1 84 ? 1.189 -1.199 -11.643 1.00 96.81 84 THR A C 1
ATOM 697 O O . THR A 1 84 ? 1.775 -2.144 -11.115 1.00 96.81 84 THR A O 1
ATOM 700 N N . VAL A 1 85 ? 0.009 -0.741 -11.217 1.00 96.12 85 VAL A N 1
ATOM 701 C CA . VAL A 1 85 ? -0.753 -1.321 -10.102 1.00 96.12 85 VAL A CA 1
ATOM 702 C C . VAL A 1 85 ? -2.138 -1.720 -10.591 1.00 96.12 85 VAL A C 1
ATOM 704 O O . VAL A 1 85 ? -2.803 -0.932 -11.261 1.00 96.12 85 VAL A O 1
ATOM 707 N N . THR A 1 86 ? -2.586 -2.932 -10.271 1.00 95.94 86 THR A N 1
ATOM 708 C CA . THR A 1 86 ? -3.922 -3.433 -10.629 1.00 95.94 86 THR A CA 1
ATOM 709 C C . THR A 1 86 ? -4.567 -4.120 -9.434 1.00 95.94 86 THR A C 1
ATOM 711 O O . THR A 1 86 ? -3.969 -5.000 -8.828 1.00 95.94 86 THR A O 1
ATOM 714 N N . ALA A 1 87 ? -5.796 -3.727 -9.098 1.00 94.56 87 ALA A N 1
ATOM 715 C CA . ALA A 1 87 ? -6.597 -4.415 -8.089 1.00 94.56 87 ALA A CA 1
ATOM 716 C C . ALA A 1 87 ? -7.380 -5.571 -8.733 1.00 94.56 87 ALA A C 1
ATOM 718 O O . ALA A 1 87 ? -8.041 -5.375 -9.756 1.00 94.56 87 ALA A O 1
ATOM 719 N N . CYS A 1 88 ? -7.318 -6.755 -8.129 1.00 90.56 88 CYS A N 1
ATOM 720 C CA . CYS A 1 88 ? -8.001 -7.969 -8.564 1.00 90.56 88 CYS A CA 1
ATOM 721 C C . CYS A 1 88 ? -8.616 -8.677 -7.346 1.00 90.56 88 CYS A C 1
A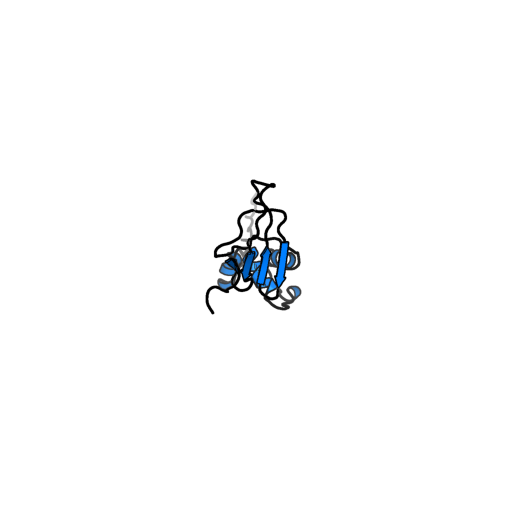TOM 723 O O . CYS A 1 88 ? -7.937 -9.402 -6.623 1.00 90.56 88 CYS A O 1
ATOM 725 N N . GLY A 1 89 ? -9.909 -8.449 -7.098 1.00 91.56 89 GLY A N 1
ATOM 726 C CA . GLY A 1 89 ? -10.582 -8.980 -5.909 1.00 91.56 89 GLY A CA 1
ATOM 727 C C . GLY A 1 89 ? -9.921 -8.484 -4.621 1.00 91.56 89 GLY A C 1
ATOM 728 O O . GLY A 1 89 ? -9.799 -7.278 -4.420 1.00 91.56 89 GLY A O 1
ATOM 729 N N . ASP A 1 90 ? -9.466 -9.422 -3.791 1.00 91.81 90 ASP A N 1
ATOM 730 C CA . ASP A 1 90 ? -8.809 -9.147 -2.506 1.00 91.81 90 ASP A CA 1
ATOM 731 C C . ASP A 1 90 ? -7.287 -8.940 -2.636 1.00 91.81 90 ASP A C 1
ATOM 733 O O . ASP A 1 90 ? -6.575 -8.841 -1.635 1.00 91.81 90 ASP A O 1
ATOM 737 N N . GLU A 1 91 ? -6.767 -8.876 -3.861 1.00 92.25 91 GLU A N 1
ATOM 738 C CA . GLU A 1 91 ? -5.341 -8.751 -4.152 1.00 92.25 91 GLU A CA 1
ATOM 739 C C . GLU A 1 91 ? -5.037 -7.462 -4.919 1.00 92.25 91 GLU A C 1
ATOM 741 O O . GLU A 1 91 ? -5.784 -7.032 -5.801 1.00 92.25 91 GLU A O 1
ATOM 746 N N . ILE A 1 92 ? -3.898 -6.848 -4.609 1.00 94.81 92 ILE A N 1
ATOM 747 C CA . ILE A 1 92 ? -3.322 -5.748 -5.384 1.00 94.81 92 ILE A CA 1
ATOM 748 C C . ILE A 1 92 ? -2.013 -6.236 -5.989 1.00 94.81 92 ILE A C 1
ATOM 750 O O . ILE A 1 92 ? -1.100 -6.632 -5.268 1.00 94.81 92 ILE A O 1
ATOM 754 N N . LEU A 1 93 ? -1.918 -6.181 -7.312 1.00 94.75 93 LEU A N 1
ATOM 755 C CA . LEU A 1 93 ? -0.762 -6.617 -8.079 1.00 94.75 93 LEU A CA 1
ATOM 756 C C . LEU A 1 93 ? 0.072 -5.405 -8.498 1.00 94.75 93 LEU A C 1
ATOM 758 O O . LEU A 1 93 ? -0.465 -4.427 -9.023 1.00 94.75 93 LEU A O 1
ATOM 762 N N . VAL A 1 94 ? 1.379 -5.473 -8.274 1.00 95.69 94 VAL A N 1
ATOM 763 C CA . VAL A 1 94 ? 2.361 -4.451 -8.649 1.00 95.69 94 VAL A CA 1
ATOM 764 C C . VAL A 1 94 ? 3.357 -5.084 -9.609 1.00 95.69 94 VAL A C 1
ATOM 766 O O . VAL A 1 94 ? 3.947 -6.109 -9.279 1.00 95.69 94 VAL A O 1
ATOM 769 N N . PHE A 1 95 ? 3.558 -4.475 -10.776 1.00 95.69 95 PHE A N 1
ATOM 770 C CA . PHE A 1 95 ? 4.473 -4.989 -11.795 1.00 95.69 95 PHE A CA 1
ATOM 771 C C . PHE A 1 95 ? 5.485 -3.932 -12.242 1.00 95.69 95 PHE A C 1
ATOM 773 O O . PHE A 1 95 ? 5.118 -2.794 -12.569 1.00 95.69 95 PHE A O 1
ATOM 780 N N . GLY A 1 96 ? 6.753 -4.342 -12.262 1.00 95.31 96 GLY A N 1
ATOM 781 C CA . GLY A 1 96 ? 7.879 -3.622 -12.840 1.00 95.31 96 GLY A CA 1
ATOM 782 C C . GLY A 1 96 ? 8.170 -2.249 -12.231 1.00 95.31 96 GLY A C 1
ATOM 783 O O . GLY A 1 96 ? 8.122 -2.057 -11.010 1.00 95.31 96 GLY A O 1
ATOM 784 N N . GLY A 1 97 ? 8.505 -1.291 -13.099 1.00 95.12 97 GLY A N 1
ATOM 785 C CA . GLY A 1 97 ? 8.923 0.072 -12.755 1.00 95.12 97 GLY A CA 1
ATOM 786 C C . GLY A 1 97 ? 10.441 0.253 -12.758 1.00 95.12 97 GLY A C 1
ATOM 787 O O . GLY A 1 97 ? 11.173 -0.562 -13.308 1.00 95.12 97 GLY A O 1
ATOM 788 N N . SER A 1 98 ? 10.923 1.324 -12.137 1.00 94.62 98 SER A N 1
ATOM 789 C CA . SER A 1 98 ? 12.349 1.631 -11.997 1.00 94.62 98 SER A CA 1
ATOM 790 C C . SER A 1 98 ? 12.687 1.952 -10.542 1.00 94.62 98 SER A C 1
ATOM 792 O O . SER A 1 98 ? 11.884 2.610 -9.872 1.00 94.62 98 SER A O 1
ATOM 794 N N . PRO A 1 99 ? 13.852 1.528 -10.018 1.00 92.31 99 PRO A N 1
ATOM 795 C CA . PRO A 1 99 ? 14.275 1.882 -8.667 1.00 92.31 99 PRO A CA 1
ATOM 796 C C . PRO A 1 99 ? 14.349 3.399 -8.483 1.00 92.31 99 PRO A C 1
ATOM 798 O O . PRO A 1 99 ? 14.775 4.122 -9.382 1.00 92.31 99 PRO A O 1
ATOM 801 N N . SER A 1 100 ? 14.047 3.894 -7.282 1.00 85.12 100 SER A N 1
ATOM 802 C CA . SER A 1 100 ? 14.089 5.341 -7.000 1.00 85.12 100 SER A CA 1
ATOM 803 C C . SER A 1 100 ? 15.467 5.999 -7.200 1.00 85.12 100 SER A C 1
ATOM 805 O O . SER A 1 100 ? 15.552 7.220 -7.274 1.00 85.12 100 SER A O 1
ATOM 807 N N . HIS A 1 101 ? 16.540 5.205 -7.273 1.00 84.00 101 HIS A N 1
ATOM 808 C CA . HIS A 1 101 ? 17.927 5.664 -7.402 1.00 84.00 101 HIS A CA 1
ATOM 809 C C . HIS A 1 101 ? 18.491 5.507 -8.827 1.00 84.00 101 HIS A C 1
ATOM 811 O O . HIS A 1 101 ? 19.617 5.931 -9.078 1.00 84.00 101 HIS A O 1
ATOM 817 N N . SER A 1 102 ? 17.752 4.881 -9.754 1.00 82.19 102 SER A N 1
ATOM 818 C CA . SER A 1 102 ? 18.203 4.639 -11.130 1.00 82.19 102 SER A CA 1
ATOM 819 C C . SER A 1 102 ? 17.019 4.587 -12.093 1.00 82.19 102 SER A C 1
ATOM 821 O O . SER A 1 102 ? 16.242 3.636 -12.082 1.00 82.19 102 SER A O 1
ATOM 823 N N . PHE A 1 103 ? 16.912 5.587 -12.968 1.00 77.12 103 PHE A N 1
ATOM 824 C CA . PHE A 1 103 ? 15.856 5.658 -13.987 1.00 77.12 103 PHE A CA 1
ATOM 825 C C . PHE A 1 103 ? 16.196 4.907 -15.283 1.00 77.12 103 PHE A C 1
ATOM 827 O O . PHE A 1 103 ? 15.348 4.802 -16.162 1.00 77.12 103 PHE A O 1
ATOM 834 N N . SER A 1 104 ? 17.425 4.397 -15.424 1.00 84.62 104 SER A N 1
ATOM 835 C CA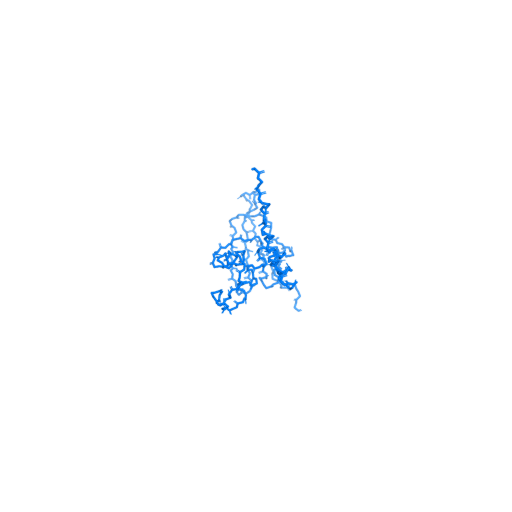 . SER A 1 104 ? 17.853 3.595 -16.580 1.00 84.62 104 SER A CA 1
ATOM 836 C C . SER A 1 104 ? 17.661 2.091 -16.374 1.00 84.62 104 SER A C 1
ATOM 838 O O . SER A 1 104 ? 17.824 1.315 -17.313 1.00 84.62 104 SER A O 1
ATOM 840 N N . THR A 1 105 ? 17.330 1.670 -15.151 1.00 89.94 105 THR A N 1
ATOM 841 C CA . THR A 1 105 ? 17.059 0.272 -14.814 1.00 89.94 105 THR A CA 1
ATOM 842 C C . THR A 1 105 ? 15.553 0.042 -14.789 1.00 89.94 105 THR A C 1
ATOM 844 O O . THR A 1 105 ? 14.835 0.719 -14.052 1.00 89.94 105 THR A O 1
ATOM 847 N N . TYR A 1 106 ? 15.084 -0.930 -15.566 1.00 91.94 106 TYR A N 1
ATOM 848 C CA . TYR A 1 106 ? 13.697 -1.386 -15.544 1.00 91.94 106 TYR A CA 1
ATOM 849 C C . TYR A 1 106 ? 13.612 -2.724 -14.820 1.00 91.94 106 TYR A C 1
ATOM 851 O O . TYR A 1 106 ? 14.445 -3.604 -15.034 1.00 91.94 106 TYR A O 1
ATOM 859 N N . LEU A 1 107 ? 12.626 -2.837 -13.942 1.00 93.31 107 LEU A N 1
ATOM 860 C CA . LEU A 1 107 ? 12.294 -4.038 -13.197 1.00 93.31 107 LEU A CA 1
ATOM 861 C C . LEU A 1 107 ? 11.179 -4.788 -13.933 1.00 93.31 107 LEU A C 1
ATOM 863 O O . LEU A 1 107 ? 10.305 -4.169 -14.543 1.00 93.31 107 LEU A O 1
ATOM 867 N N . ASP A 1 108 ? 11.206 -6.110 -13.840 1.00 93.62 108 ASP A N 1
ATOM 868 C CA . ASP A 1 108 ? 10.231 -7.056 -14.396 1.00 93.62 108 ASP A CA 1
ATOM 869 C C . ASP A 1 108 ? 9.625 -7.964 -13.307 1.00 93.62 108 ASP A C 1
ATOM 871 O O . ASP A 1 108 ? 8.948 -8.952 -13.589 1.00 93.62 108 ASP A O 1
ATOM 875 N N . ASP A 1 109 ? 9.856 -7.616 -12.041 1.00 93.94 109 ASP A N 1
ATOM 876 C CA . ASP A 1 109 ? 9.337 -8.314 -10.875 1.00 93.94 109 ASP A CA 1
ATOM 877 C C . ASP A 1 109 ? 7.838 -8.036 -10.662 1.00 93.94 109 ASP A C 1
ATOM 879 O O . ASP A 1 109 ? 7.285 -6.991 -11.021 1.00 93.94 109 ASP A O 1
ATOM 883 N N . THR A 1 110 ? 7.162 -9.016 -10.059 1.00 94.31 110 THR A N 1
ATOM 884 C CA . THR A 1 110 ? 5.741 -8.939 -9.708 1.00 94.31 110 THR A CA 1
ATOM 885 C C . THR A 1 110 ? 5.575 -9.110 -8.210 1.00 94.31 110 THR A C 1
ATOM 887 O O . THR A 1 110 ? 6.051 -10.094 -7.641 1.00 94.31 110 THR A O 1
ATOM 890 N N . TYR A 1 111 ? 4.846 -8.196 -7.582 1.00 94.94 111 TYR A N 1
ATOM 891 C CA . TYR A 1 111 ? 4.451 -8.289 -6.182 1.00 94.94 111 TYR A CA 1
ATOM 892 C C . TYR A 1 111 ? 2.941 -8.357 -6.055 1.00 94.94 111 TYR A C 1
ATOM 894 O O . TYR A 1 111 ? 2.210 -7.746 -6.835 1.00 94.94 111 TYR A O 1
ATOM 902 N N . VAL A 1 112 ? 2.488 -9.066 -5.030 1.00 94.31 112 VAL A N 1
ATOM 903 C CA . VAL A 1 112 ? 1.082 -9.153 -4.655 1.00 94.31 112 VAL A CA 1
ATOM 904 C C . VAL A 1 112 ? 0.933 -8.708 -3.208 1.00 94.31 112 VAL A C 1
ATOM 906 O O . VAL A 1 112 ? 1.700 -9.122 -2.339 1.00 94.31 112 VAL A O 1
ATOM 909 N N . LEU A 1 113 ? -0.061 -7.861 -2.959 1.00 94.00 113 LEU A N 1
ATOM 910 C CA . LEU A 1 113 ? -0.547 -7.495 -1.635 1.00 94.00 113 LEU A CA 1
ATOM 911 C C . LEU A 1 113 ? -1.922 -8.137 -1.429 1.00 94.00 113 LEU A C 1
ATOM 913 O O . LEU A 1 113 ? -2.886 -7.757 -2.093 1.00 94.00 113 LEU A O 1
ATOM 917 N N . ASP A 1 114 ? -2.010 -9.078 -0.491 1.00 91.12 114 ASP A N 1
ATOM 918 C CA . ASP A 1 114 ? -3.279 -9.580 0.035 1.00 91.12 114 ASP A CA 1
ATOM 919 C C . ASP A 1 114 ? -3.865 -8.520 0.974 1.00 91.12 114 ASP A C 1
ATOM 921 O O . ASP A 1 114 ? -3.329 -8.254 2.052 1.00 91.12 114 ASP A O 1
ATOM 925 N N . THR A 1 115 ? -4.961 -7.896 0.552 1.00 89.38 115 THR A N 1
ATOM 926 C CA . THR A 1 115 ? -5.612 -6.803 1.286 1.00 89.38 115 THR A CA 1
ATOM 927 C C . THR A 1 115 ? -6.385 -7.270 2.517 1.00 89.38 115 THR A C 1
ATOM 929 O O . THR A 1 115 ? -6.639 -6.460 3.410 1.00 89.38 115 THR A O 1
ATOM 932 N N . MET A 1 116 ? -6.722 -8.560 2.607 1.00 88.44 116 MET A N 1
ATOM 933 C CA . MET A 1 116 ? -7.418 -9.129 3.763 1.00 88.44 116 MET A CA 1
ATOM 934 C C . MET A 1 116 ? -6.453 -9.401 4.912 1.00 88.44 116 MET A C 1
ATOM 936 O O . MET A 1 116 ? -6.798 -9.176 6.072 1.00 88.44 116 MET A O 1
ATOM 940 N N . ASN A 1 117 ? -5.241 -9.852 4.584 1.00 86.75 117 ASN A N 1
ATOM 941 C CA . ASN A 1 117 ? -4.209 -10.196 5.565 1.00 86.75 117 ASN A CA 1
ATOM 942 C C . ASN A 1 117 ? -3.105 -9.135 5.701 1.00 86.75 117 ASN A C 1
ATOM 944 O O . ASN A 1 117 ? -2.233 -9.274 6.556 1.00 86.75 117 ASN A O 1
ATOM 948 N N . LEU A 1 118 ? -3.123 -8.093 4.861 1.00 90.56 118 LEU A N 1
ATOM 949 C CA . LEU A 1 118 ? -2.060 -7.087 4.746 1.00 90.56 118 LEU A CA 1
ATOM 950 C C . LEU A 1 118 ? -0.672 -7.731 4.575 1.00 90.56 118 LEU A C 1
ATOM 952 O O . LEU A 1 118 ? 0.313 -7.325 5.200 1.00 90.56 118 LEU A O 1
ATOM 956 N N . LEU A 1 119 ? -0.608 -8.769 3.736 1.00 90.81 119 LEU A N 1
ATOM 957 C CA . LEU A 1 119 ? 0.590 -9.571 3.489 1.00 90.81 119 LEU A CA 1
ATOM 958 C C . LEU A 1 119 ? 1.103 -9.344 2.066 1.00 90.81 119 LEU A C 1
ATOM 960 O O . LEU A 1 119 ? 0.356 -9.493 1.100 1.00 90.81 119 LEU A O 1
ATOM 964 N N . GLN A 1 120 ? 2.389 -9.025 1.949 1.00 92.38 120 GLN A N 1
ATOM 965 C CA . GLN A 1 120 ? 3.077 -8.796 0.681 1.00 92.38 120 GLN A CA 1
ATOM 966 C C . GLN A 1 120 ? 4.022 -9.951 0.335 1.00 92.38 120 GLN A C 1
ATOM 968 O O . GLN A 1 120 ? 4.736 -10.463 1.204 1.00 92.38 120 GLN A O 1
ATOM 973 N N . TYR A 1 121 ? 4.046 -10.349 -0.937 1.00 91.56 121 TYR A N 1
ATOM 974 C CA . TYR A 1 121 ? 4.916 -11.412 -1.445 1.00 91.56 121 TYR A CA 1
ATOM 975 C C . TYR A 1 121 ? 5.219 -11.254 -2.944 1.00 91.56 121 TYR A C 1
ATOM 977 O O . TYR A 1 121 ? 4.543 -10.516 -3.661 1.00 91.56 121 TYR A O 1
ATOM 985 N N . VAL A 1 122 ? 6.258 -11.949 -3.415 1.00 92.12 122 VAL A N 1
ATOM 986 C CA . VAL A 1 122 ? 6.685 -11.960 -4.824 1.00 92.12 122 VAL A CA 1
ATOM 987 C C . VAL A 1 122 ? 5.932 -13.050 -5.590 1.00 92.12 122 VAL A C 1
ATOM 989 O O . VAL A 1 122 ? 6.082 -14.221 -5.251 1.00 92.12 122 VAL A O 1
ATOM 992 N N . GLY A 1 123 ? 5.216 -12.677 -6.657 1.00 76.50 123 GLY A N 1
ATOM 993 C CA . GLY A 1 123 ? 4.782 -13.577 -7.738 1.00 76.50 123 GLY A CA 1
ATOM 994 C C . GLY A 1 123 ? 4.014 -14.856 -7.356 1.00 76.50 123 GLY A C 1
ATOM 995 O O . GLY A 1 123 ? 3.552 -15.025 -6.234 1.00 76.50 123 GLY A O 1
ATOM 996 N N . GLU A 1 124 ? 3.813 -15.738 -8.346 1.00 64.62 124 GLU A N 1
ATOM 997 C CA . GLU A 1 124 ? 2.827 -16.837 -8.371 1.00 64.62 124 GLU A CA 1
ATOM 998 C C . GLU A 1 124 ? 3.002 -17.909 -7.276 1.00 64.62 124 GLU A C 1
ATOM 1000 O O . GLU A 1 124 ? 3.508 -19.003 -7.526 1.00 64.62 124 GLU A O 1
ATOM 1005 N N . ARG A 1 125 ? 2.543 -17.615 -6.057 1.00 59.31 125 ARG A N 1
ATOM 1006 C CA . ARG A 1 125 ? 1.909 -18.538 -5.096 1.00 59.31 125 ARG A CA 1
ATOM 1007 C C . ARG A 1 125 ? 1.602 -17.761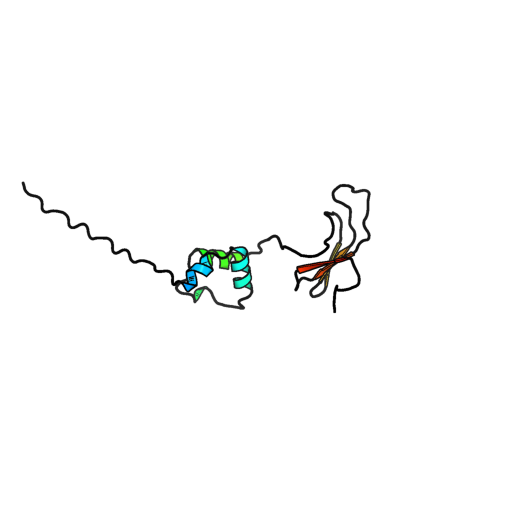 -3.825 1.00 59.31 125 ARG A C 1
ATOM 1009 O O . ARG A 1 125 ? 2.515 -17.246 -3.187 1.00 59.31 125 ARG A O 1
ATOM 1016 N N . ARG A 1 126 ? 0.331 -17.765 -3.406 1.00 63.91 126 ARG A N 1
ATOM 1017 C CA . ARG A 1 126 ? -0.021 -17.406 -2.029 1.00 63.91 126 ARG A CA 1
ATOM 1018 C C . ARG A 1 126 ? 0.848 -18.251 -1.092 1.00 63.91 126 ARG A C 1
ATOM 1020 O O . ARG A 1 126 ? 0.800 -19.482 -1.205 1.00 63.91 126 ARG A O 1
ATOM 1027 N N . PRO A 1 127 ? 1.659 -17.644 -0.212 1.00 58.72 127 PRO A N 1
ATOM 1028 C CA . PRO A 1 127 ? 2.386 -18.410 0.779 1.00 58.72 127 PRO A CA 1
ATOM 1029 C C . PRO A 1 127 ? 1.338 -19.047 1.695 1.00 58.72 127 PRO A C 1
ATOM 1031 O O . PRO A 1 127 ? 0.660 -18.351 2.441 1.00 58.72 127 PRO A O 1
ATOM 1034 N N . PHE A 1 128 ? 1.212 -20.371 1.599 1.00 58.88 128 PHE A N 1
ATOM 1035 C CA . PHE A 1 128 ? 0.324 -21.235 2.384 1.00 58.88 128 PHE A CA 1
ATOM 1036 C C . PHE A 1 128 ? -1.163 -21.196 1.982 1.00 58.88 128 PHE A C 1
ATOM 1038 O O . PHE A 1 128 ? -1.922 -20.297 2.340 1.00 58.88 128 PHE A O 1
ATOM 1045 N N . ARG A 1 129 ? -1.580 -22.248 1.268 1.00 50.50 129 ARG A N 1
ATOM 1046 C CA . ARG A 1 129 ? -2.953 -22.757 1.273 1.00 50.50 129 ARG A CA 1
ATOM 1047 C C . ARG A 1 129 ? -2.950 -24.121 1.948 1.00 50.50 129 ARG A C 1
ATOM 1049 O O . ARG A 1 129 ? -1.962 -24.855 1.719 1.00 50.50 129 ARG A O 1
#

InterPro domains:
  IPR001810 F-box domain [PF12937] (25-59)
  IPR001810 F-box domain [PS50181] (22-70)
  IPR006652 Kelch repeat type 1 [PF01344] (79-116)
  IPR015915 Kelch-type beta-propeller [G3DSA:2.120.10.80] (68-118)
  IPR015915 Kelch-type beta-propeller [SSF117281] (44-115)
  IPR036047 F-box-like domain superfamily [SSF81383] (19-60)